Protein AF-A0A533RTZ2-F1 (afdb_monomer_lite)

Sequence (124 aa):
MIFKVRGYYLYVSVDSRRKDILRTREFTSASYHRCVRASQESALVDVFLRRSRFPFYSVIKEDGCYMVEWMDAHLLNLGCVHGVRVHLDENGEIIKEKLCVKKPVRRRSKKKVMAEDYLQEEAS

pLDDT: mean 75.94, std 16.38, range [39.25, 96.12]

Structure (mmCIF, N/CA/C/O backbone):
data_AF-A0A533RTZ2-F1
#
_entry.id   AF-A0A533RTZ2-F1
#
loop_
_atom_site.group_PDB
_atom_site.id
_atom_site.type_symbol
_atom_site.label_atom_id
_atom_site.label_alt_id
_atom_site.label_comp_id
_atom_site.label_asym_id
_atom_site.label_entity_id
_atom_site.label_seq_id
_atom_site.pdbx_PDB_ins_code
_atom_site.Cartn_x
_atom_site.Cartn_y
_atom_site.Cartn_z
_atom_site.occupancy
_atom_site.B_iso_or_equiv
_atom_site.auth_seq_id
_atom_site.auth_comp_id
_atom_site.auth_asym_id
_atom_site.auth_atom_id
_atom_site.pdbx_PDB_model_num
ATOM 1 N N . MET A 1 1 ? 3.828 -19.498 14.741 1.00 67.62 1 MET A N 1
ATOM 2 C CA . MET A 1 1 ? 2.580 -19.784 14.001 1.00 67.62 1 MET A CA 1
ATOM 3 C C . MET A 1 1 ? 1.712 -18.535 13.994 1.00 67.62 1 MET A C 1
ATOM 5 O O . MET A 1 1 ? 1.654 -17.873 15.019 1.00 67.62 1 MET A O 1
ATOM 9 N N . ILE A 1 2 ? 1.084 -18.184 12.869 1.00 69.12 2 ILE A N 1
ATOM 10 C CA . ILE A 1 2 ? 0.134 -17.061 12.790 1.00 69.12 2 ILE A CA 1
ATOM 11 C C . ILE A 1 2 ? -1.244 -17.629 12.461 1.00 69.12 2 ILE A C 1
ATOM 13 O O . ILE A 1 2 ? -1.353 -18.424 11.531 1.00 69.12 2 ILE A O 1
ATOM 17 N N . PHE A 1 3 ? -2.281 -17.245 13.204 1.00 68.19 3 PHE A N 1
ATOM 18 C CA . PHE A 1 3 ? -3.651 -17.687 12.929 1.00 68.19 3 PHE A CA 1
ATOM 19 C C . PHE A 1 3 ? -4.684 -16.585 13.176 1.00 68.19 3 PHE A C 1
ATOM 21 O O . PHE A 1 3 ? -4.455 -15.654 13.947 1.00 68.19 3 PHE A O 1
ATOM 28 N N . LYS A 1 4 ? -5.815 -16.681 12.468 1.00 64.50 4 LYS A N 1
ATOM 29 C CA . LYS A 1 4 ? -6.904 -15.698 12.489 1.00 64.50 4 LYS A CA 1
ATOM 30 C C . LYS A 1 4 ? -7.995 -16.142 13.462 1.00 64.50 4 LYS A C 1
ATOM 32 O O . LYS A 1 4 ? -8.525 -17.239 13.320 1.00 64.50 4 LYS A O 1
ATOM 37 N N . VAL A 1 5 ? -8.378 -15.279 14.398 1.00 69.25 5 VAL A N 1
ATOM 38 C CA . VAL A 1 5 ? -9.462 -15.523 15.363 1.00 69.25 5 VAL A CA 1
ATOM 39 C C . VAL A 1 5 ? -10.381 -14.312 15.386 1.00 69.25 5 VAL A C 1
ATOM 41 O O . VAL A 1 5 ? -9.936 -13.220 15.699 1.00 69.25 5 VAL A O 1
ATOM 44 N N . ARG A 1 6 ? -11.666 -14.484 15.045 1.00 62.19 6 ARG A N 1
ATOM 45 C CA . ARG A 1 6 ? -12.721 -13.450 15.184 1.00 62.19 6 ARG A CA 1
ATOM 46 C C . ARG A 1 6 ? -12.372 -12.049 14.629 1.00 62.19 6 ARG A C 1
ATOM 48 O O . ARG A 1 6 ? -12.822 -11.050 15.166 1.00 62.19 6 ARG A O 1
ATOM 55 N N . GLY A 1 7 ? -11.590 -11.972 13.547 1.00 54.78 7 GLY A N 1
ATOM 56 C CA . GLY A 1 7 ? -11.168 -10.698 12.931 1.00 54.78 7 GLY A CA 1
ATOM 57 C C . GLY A 1 7 ? -9.780 -10.204 13.353 1.00 54.78 7 GLY A C 1
ATOM 58 O O . GLY A 1 7 ? -9.303 -9.211 12.813 1.00 54.78 7 GLY A O 1
ATOM 59 N N . TYR A 1 8 ? -9.119 -10.942 14.241 1.00 57.69 8 TYR A N 1
ATOM 60 C CA . TYR A 1 8 ? -7.808 -10.645 14.794 1.00 57.69 8 TYR A CA 1
ATOM 61 C C . TYR A 1 8 ? -6.762 -11.630 14.279 1.00 57.69 8 TYR A C 1
ATOM 63 O O . TYR A 1 8 ? -7.086 -12.793 14.023 1.00 57.69 8 TYR A O 1
ATOM 71 N N . TYR A 1 9 ? -5.516 -11.183 14.116 1.00 65.88 9 TYR A N 1
ATOM 72 C CA . TYR A 1 9 ? -4.397 -12.076 13.836 1.00 65.88 9 TYR A CA 1
ATOM 73 C C . TYR A 1 9 ? -3.548 -12.245 15.092 1.00 65.88 9 TYR A C 1
ATOM 75 O O . TYR A 1 9 ? -3.155 -11.285 15.752 1.00 65.88 9 TYR A O 1
ATOM 83 N N . LEU A 1 10 ? -3.256 -13.494 15.425 1.00 69.75 10 LEU A N 1
ATOM 84 C CA . LEU A 1 10 ? -2.433 -13.853 16.568 1.00 69.75 10 LEU A CA 1
ATOM 85 C C . LEU A 1 10 ? -1.114 -14.401 16.052 1.00 69.75 10 LEU A C 1
ATOM 87 O O . LEU A 1 10 ? -1.086 -15.391 15.322 1.00 69.75 10 LEU A O 1
ATOM 91 N N . TYR A 1 11 ? -0.019 -13.762 16.444 1.00 74.50 11 TYR A N 1
ATOM 92 C CA . TYR A 1 11 ? 1.303 -14.358 16.380 1.00 74.50 11 TYR A CA 1
ATOM 93 C C . TYR A 1 11 ? 1.504 -15.213 17.627 1.00 74.50 11 TYR A C 1
ATOM 95 O O . TYR A 1 11 ? 1.440 -14.711 18.747 1.00 74.50 11 TYR A O 1
ATOM 103 N N . VAL A 1 12 ? 1.780 -16.498 17.442 1.00 77.38 12 VAL A N 1
ATOM 104 C CA . VAL A 1 12 ? 2.033 -17.433 18.537 1.00 77.38 12 VAL A CA 1
ATOM 105 C C . VAL A 1 12 ? 3.389 -18.092 18.353 1.00 77.38 12 VAL A C 1
ATOM 107 O O . VAL A 1 12 ? 3.638 -18.788 17.367 1.00 77.38 12 VAL A O 1
ATOM 110 N N . SER A 1 13 ? 4.273 -17.863 19.315 1.00 80.12 13 SER A N 1
ATOM 111 C CA . SER A 1 13 ? 5.514 -18.604 19.488 1.00 80.12 13 SER A CA 1
ATOM 112 C C . SER A 1 13 ? 5.220 -19.854 20.306 1.00 80.12 13 SER A C 1
ATOM 114 O O . SER A 1 13 ? 4.640 -19.756 21.388 1.00 80.12 13 SER A O 1
ATOM 116 N N . VAL A 1 14 ? 5.613 -21.014 19.790 1.00 83.62 14 VAL A N 1
ATOM 117 C CA . VAL A 1 14 ? 5.336 -22.321 20.397 1.00 83.62 14 VAL A CA 1
ATOM 118 C C . VAL A 1 14 ? 6.661 -23.053 20.576 1.00 83.62 14 VAL A C 1
ATOM 120 O O . VAL A 1 14 ? 7.472 -23.075 19.649 1.00 83.62 14 VAL A O 1
ATOM 123 N N . ASP A 1 15 ? 6.871 -23.656 21.742 1.00 84.19 15 ASP A N 1
ATOM 124 C CA . ASP A 1 15 ? 7.917 -24.653 21.943 1.00 84.19 15 ASP A CA 1
ATOM 125 C C . ASP A 1 15 ? 7.426 -25.975 21.348 1.00 84.19 15 ASP A C 1
ATOM 127 O O . ASP A 1 15 ? 6.545 -26.641 21.893 1.00 84.19 15 ASP A O 1
ATOM 131 N N . SER A 1 16 ? 7.982 -26.360 20.202 1.00 76.94 16 SER A N 1
ATOM 132 C CA . SER A 1 16 ? 7.572 -27.574 19.495 1.00 76.94 16 SER A CA 1
ATOM 133 C C . SER A 1 16 ? 7.918 -28.867 20.237 1.00 76.94 16 SER A C 1
ATOM 135 O O . SER A 1 16 ? 7.302 -29.895 19.960 1.00 76.94 16 SER A O 1
ATOM 137 N N . ARG A 1 17 ? 8.872 -28.838 21.180 1.00 77.75 17 ARG A N 1
ATOM 138 C CA . ARG A 1 17 ? 9.273 -30.014 21.965 1.00 77.75 17 ARG A CA 1
ATOM 139 C C . ARG A 1 17 ? 8.364 -30.218 23.166 1.00 77.75 17 ARG A C 1
ATOM 141 O O . ARG A 1 17 ? 7.971 -31.347 23.438 1.00 77.75 17 ARG A O 1
ATOM 148 N N . ARG A 1 18 ? 8.021 -29.133 23.864 1.00 86.00 18 ARG A N 1
ATOM 149 C CA . ARG A 1 18 ? 7.128 -29.169 25.038 1.00 86.00 18 ARG A CA 1
ATOM 150 C C . ARG A 1 18 ? 5.644 -29.072 24.680 1.00 86.00 18 ARG A C 1
ATOM 152 O O . ARG A 1 18 ? 4.805 -29.382 25.511 1.00 86.00 18 ARG A O 1
ATOM 159 N N . LYS A 1 19 ? 5.332 -28.715 23.427 1.00 83.31 19 LYS A N 1
ATOM 160 C CA . LYS A 1 19 ? 3.979 -28.407 22.930 1.00 83.31 19 LYS A CA 1
ATOM 161 C C . LYS A 1 19 ? 3.308 -27.255 23.689 1.00 83.31 19 LYS A C 1
ATOM 163 O O . LYS A 1 19 ? 2.084 -27.175 23.731 1.00 83.31 19 LYS A O 1
ATOM 168 N N . ASP A 1 20 ? 4.116 -26.333 24.206 1.00 87.31 20 ASP A N 1
ATOM 169 C CA . ASP A 1 20 ? 3.656 -25.202 25.005 1.00 87.31 20 ASP A CA 1
ATOM 170 C C . ASP A 1 20 ? 3.696 -23.897 24.216 1.00 87.31 20 ASP A C 1
ATOM 172 O O . ASP A 1 20 ? 4.601 -23.636 23.418 1.00 87.31 20 ASP A O 1
ATOM 176 N N . ILE A 1 21 ? 2.720 -23.032 24.476 1.00 81.81 21 ILE A N 1
ATOM 177 C CA . ILE A 1 21 ? 2.703 -21.679 23.932 1.00 81.81 21 ILE A CA 1
ATOM 178 C C . ILE A 1 21 ? 3.638 -20.810 24.775 1.00 81.81 21 ILE A C 1
ATOM 180 O O . ILE A 1 21 ? 3.348 -20.501 25.926 1.00 81.81 21 ILE A O 1
ATOM 184 N N . LEU A 1 22 ? 4.753 -20.382 24.183 1.00 84.56 22 LEU A N 1
ATOM 185 C CA . LEU A 1 22 ? 5.734 -19.518 24.844 1.00 84.56 22 LEU A CA 1
ATOM 186 C C . LEU A 1 22 ? 5.279 -18.062 24.874 1.00 84.56 22 LEU A C 1
ATOM 188 O O . LEU A 1 22 ? 5.547 -17.328 25.822 1.00 84.56 22 LEU A O 1
ATOM 192 N N . ARG A 1 23 ? 4.653 -17.606 23.785 1.00 73.81 23 ARG A N 1
ATOM 193 C CA . ARG A 1 23 ? 4.234 -16.213 23.654 1.00 73.81 23 ARG A CA 1
ATOM 194 C C . ARG A 1 23 ? 3.109 -16.087 22.652 1.00 73.81 23 ARG A C 1
ATOM 196 O O . ARG A 1 23 ? 3.280 -16.459 21.496 1.00 73.81 23 ARG A O 1
ATOM 203 N N . THR A 1 24 ? 2.025 -15.456 23.066 1.00 75.62 24 THR A N 1
ATOM 204 C CA . THR A 1 24 ? 0.959 -15.014 22.170 1.00 75.62 24 THR A CA 1
ATOM 205 C C . THR A 1 24 ? 1.019 -13.503 22.083 1.00 75.62 24 THR A C 1
ATOM 207 O O . THR A 1 24 ? 1.041 -12.814 23.100 1.00 75.62 24 THR A O 1
ATOM 210 N N . ARG A 1 25 ? 1.090 -12.977 20.865 1.00 70.56 25 ARG A N 1
ATOM 211 C CA . ARG A 1 25 ? 0.983 -11.552 20.592 1.00 70.56 25 ARG A CA 1
ATOM 212 C C . ARG A 1 25 ? -0.149 -11.352 19.606 1.00 70.56 25 ARG A C 1
ATOM 214 O O . ARG A 1 25 ? -0.063 -11.753 18.448 1.00 70.56 25 ARG A O 1
ATOM 221 N N . GLU A 1 26 ? -1.210 -10.739 20.093 1.00 56.66 26 GLU A N 1
ATOM 222 C CA . GLU A 1 26 ? -2.255 -10.205 19.243 1.00 56.66 26 GLU A CA 1
ATOM 223 C C . GLU A 1 26 ? -1.662 -9.066 18.424 1.00 56.66 26 GLU A C 1
ATOM 225 O O . GLU A 1 26 ? -1.055 -8.138 18.964 1.00 56.66 26 GLU A O 1
ATOM 230 N N . PHE A 1 27 ? -1.779 -9.170 17.106 1.00 62.75 27 PHE A N 1
ATOM 231 C CA . PHE A 1 27 ? -1.674 -8.005 16.261 1.00 62.75 27 PHE A CA 1
ATOM 232 C C . PHE A 1 27 ? -3.031 -7.802 15.621 1.00 62.75 27 PHE A C 1
ATOM 234 O O . PHE A 1 27 ? -3.456 -8.446 14.662 1.00 62.75 27 PHE A O 1
ATOM 241 N N . THR A 1 28 ? -3.719 -6.840 16.195 1.00 59.66 28 THR A N 1
ATOM 242 C CA . THR A 1 28 ? -4.765 -6.145 15.499 1.00 59.66 28 THR A CA 1
ATOM 243 C C . THR A 1 28 ? -4.527 -4.697 15.614 1.00 59.66 28 THR A C 1
ATOM 245 O O . THR A 1 28 ? -4.495 -4.107 16.688 1.00 59.66 28 THR A O 1
ATOM 248 N N . SER A 1 29 ? -4.469 -4.109 14.452 1.00 60.56 29 SER A N 1
ATOM 249 C CA . SER A 1 29 ? -4.915 -2.762 14.354 1.00 60.56 29 SER A CA 1
ATOM 250 C C . SER A 1 29 ? -5.872 -2.809 13.177 1.00 60.56 29 SER A C 1
ATOM 252 O O . SER A 1 29 ? -5.482 -3.050 12.037 1.00 60.56 29 SER A O 1
ATOM 254 N N . ALA A 1 30 ? -7.169 -2.700 13.474 1.00 66.56 30 ALA A N 1
ATOM 255 C CA . ALA A 1 30 ? -8.164 -2.412 12.448 1.00 66.56 30 ALA A CA 1
ATOM 256 C C . ALA A 1 30 ? -7.700 -1.205 11.613 1.00 66.56 30 ALA A C 1
ATOM 258 O O . ALA A 1 30 ? -7.894 -1.191 10.402 1.00 66.56 30 ALA A O 1
ATOM 259 N N . SER A 1 31 ? -6.983 -0.265 12.243 1.00 70.62 31 SER A N 1
ATOM 260 C CA . SER A 1 31 ? -6.266 0.826 11.588 1.00 70.62 31 SER A CA 1
ATOM 261 C C . SER A 1 31 ? -5.195 0.327 10.610 1.00 70.62 31 SER A C 1
ATOM 263 O O . SER A 1 31 ? -5.161 0.801 9.494 1.00 70.62 31 SER A O 1
ATOM 265 N N . TYR A 1 32 ? -4.402 -0.697 10.927 1.00 75.88 32 TYR A N 1
ATOM 266 C CA . TYR A 1 32 ? -3.393 -1.287 10.035 1.00 75.88 32 TYR A CA 1
ATOM 267 C C . TYR A 1 32 ? -4.029 -1.841 8.756 1.00 75.88 32 TYR A C 1
ATOM 269 O O . TYR A 1 32 ? -3.584 -1.534 7.654 1.00 75.88 32 TYR A O 1
ATOM 277 N N . HIS A 1 33 ? -5.116 -2.609 8.879 1.00 77.38 33 HIS A N 1
ATOM 278 C CA . HIS A 1 33 ? -5.855 -3.100 7.710 1.00 77.38 33 HIS A CA 1
ATOM 279 C C . HIS A 1 33 ? -6.566 -1.979 6.951 1.00 77.38 33 HIS A C 1
ATOM 281 O O . HIS A 1 33 ? -6.631 -2.032 5.723 1.00 77.38 33 HIS A O 1
ATOM 287 N N . ARG A 1 34 ? -7.076 -0.966 7.662 1.00 81.88 34 ARG A N 1
ATOM 288 C CA . ARG A 1 34 ? -7.649 0.240 7.057 1.00 81.88 34 ARG A CA 1
ATOM 289 C C . ARG A 1 34 ? -6.597 0.980 6.235 1.00 81.88 34 ARG A C 1
ATOM 291 O O . ARG A 1 34 ? -6.869 1.282 5.087 1.00 81.88 34 ARG A O 1
ATOM 298 N N . CYS A 1 35 ? -5.392 1.166 6.767 1.00 87.25 35 CYS A N 1
ATOM 299 C CA . CYS A 1 35 ? -4.274 1.812 6.088 1.00 87.25 35 CYS A CA 1
ATOM 300 C C . CYS A 1 35 ? -3.845 1.047 4.838 1.00 87.25 35 CYS A C 1
ATOM 302 O O . CYS A 1 35 ? -3.643 1.653 3.793 1.00 87.25 35 CYS A O 1
ATOM 304 N N . VAL A 1 36 ? -3.757 -0.286 4.908 1.00 89.25 36 VAL A N 1
ATOM 305 C CA . VAL A 1 36 ? -3.455 -1.098 3.718 1.00 89.25 36 VAL A CA 1
ATOM 306 C C . VAL A 1 36 ? -4.536 -0.915 2.656 1.00 89.25 36 VAL A C 1
ATOM 308 O O . VAL A 1 36 ? -4.194 -0.668 1.505 1.00 89.25 36 VAL A O 1
ATOM 311 N N . ARG A 1 37 ? -5.822 -0.976 3.026 1.00 90.19 37 ARG A N 1
ATOM 312 C CA . ARG A 1 37 ? -6.929 -0.762 2.078 1.00 90.19 37 ARG A CA 1
ATOM 313 C C . ARG A 1 37 ? -6.917 0.642 1.480 1.00 90.19 37 ARG A C 1
ATOM 315 O O . ARG A 1 37 ? -6.921 0.759 0.265 1.00 90.19 37 ARG A O 1
ATOM 322 N N . ALA A 1 38 ? -6.816 1.672 2.313 1.00 92.06 38 ALA A N 1
ATOM 323 C CA . ALA A 1 38 ? -6.744 3.059 1.868 1.00 92.06 38 ALA A CA 1
ATOM 324 C C . ALA A 1 38 ? -5.539 3.289 0.945 1.00 92.06 38 ALA A C 1
ATOM 326 O O . ALA A 1 38 ? -5.656 3.940 -0.083 1.00 92.06 38 ALA A O 1
ATOM 327 N N . SER A 1 39 ? -4.391 2.663 1.227 1.00 93.69 39 SER A N 1
ATOM 328 C CA . SER A 1 39 ? -3.225 2.780 0.346 1.00 93.69 39 SER A CA 1
ATOM 329 C C . SER A 1 39 ? -3.449 2.218 -1.063 1.00 93.69 39 SER A C 1
ATOM 331 O O . SER A 1 39 ? -2.749 2.633 -1.980 1.00 93.69 39 SER A O 1
ATOM 333 N N . GLN A 1 40 ? -4.408 1.304 -1.261 1.00 93.06 40 GLN A N 1
ATOM 334 C CA . GLN A 1 40 ? -4.753 0.771 -2.586 1.00 93.06 40 GLN A CA 1
ATOM 335 C C . GLN A 1 40 ? -5.564 1.754 -3.436 1.00 93.06 40 GLN A C 1
ATOM 337 O O . GLN A 1 40 ? -5.664 1.553 -4.642 1.00 93.06 40 GLN A O 1
ATOM 342 N N . GLU A 1 41 ? -6.109 2.816 -2.839 1.00 92.88 41 GLU A N 1
ATOM 343 C CA . GLU A 1 41 ? -6.783 3.898 -3.567 1.00 92.88 41 GLU A CA 1
ATOM 344 C C . GLU A 1 41 ? -5.782 4.808 -4.301 1.00 92.88 41 GLU A C 1
ATOM 346 O O . GLU A 1 41 ? -6.158 5.562 -5.196 1.00 92.88 41 GLU A O 1
ATOM 351 N N . SER A 1 42 ? -4.485 4.701 -3.981 1.00 94.19 42 SER A N 1
ATOM 352 C CA . SER A 1 42 ? -3.415 5.350 -4.740 1.00 94.19 42 SER A CA 1
ATOM 353 C C . SER A 1 42 ? -3.339 4.799 -6.168 1.00 94.19 42 SER A C 1
ATOM 355 O O . SER A 1 42 ? -3.111 3.604 -6.390 1.00 94.19 42 SER A O 1
ATOM 357 N N . ALA A 1 43 ? -3.404 5.697 -7.154 1.00 92.62 43 ALA A N 1
ATOM 358 C CA . ALA A 1 43 ? -3.201 5.353 -8.560 1.00 92.62 43 ALA A CA 1
ATOM 359 C C . ALA A 1 43 ? -1.805 4.750 -8.819 1.00 92.62 43 ALA A C 1
ATOM 361 O O . ALA A 1 43 ? -1.648 3.879 -9.677 1.00 92.62 43 ALA A O 1
ATOM 362 N N . LEU A 1 44 ? -0.783 5.173 -8.061 1.00 92.31 44 LEU A N 1
ATOM 363 C CA . LEU A 1 44 ? 0.564 4.607 -8.163 1.00 92.31 44 LEU A CA 1
ATOM 364 C C . LEU A 1 44 ? 0.603 3.157 -7.681 1.00 92.31 44 LEU A C 1
ATOM 366 O O . LEU A 1 44 ? 1.277 2.331 -8.300 1.00 92.31 44 LEU A O 1
ATOM 370 N N . VAL A 1 45 ? -0.116 2.846 -6.599 1.00 93.62 45 VAL A N 1
ATOM 371 C CA . VAL A 1 45 ? -0.228 1.479 -6.082 1.00 93.62 45 VAL A CA 1
ATOM 372 C C . VAL A 1 45 ? -0.987 0.591 -7.063 1.00 93.62 45 VAL A C 1
ATOM 374 O O . VAL A 1 45 ? -0.510 -0.504 -7.345 1.00 93.62 45 VAL A O 1
ATOM 377 N N . ASP A 1 46 ? -2.091 1.058 -7.652 1.00 92.06 46 ASP A N 1
ATOM 378 C CA . ASP A 1 46 ? -2.827 0.296 -8.674 1.00 92.06 46 ASP A CA 1
ATOM 379 C C . ASP A 1 46 ? -1.936 -0.041 -9.884 1.00 92.06 46 ASP A C 1
ATOM 381 O O . ASP A 1 46 ? -1.782 -1.207 -10.261 1.00 92.06 46 ASP A O 1
ATOM 385 N N . VAL A 1 47 ? -1.245 0.957 -10.447 1.00 89.88 47 VAL A N 1
ATOM 386 C CA . VAL A 1 47 ? -0.318 0.740 -11.571 1.00 89.88 47 VAL A CA 1
ATOM 387 C C . VAL A 1 47 ? 0.822 -0.207 -11.191 1.00 89.88 47 VAL A C 1
ATOM 389 O O . VAL A 1 47 ? 1.207 -1.058 -11.998 1.00 89.88 47 VAL A O 1
ATOM 392 N N . PHE A 1 48 ? 1.372 -0.076 -9.982 1.00 90.12 48 PHE A N 1
ATOM 393 C CA . PHE A 1 48 ? 2.410 -0.970 -9.479 1.00 90.12 48 PHE A CA 1
ATOM 394 C C . PHE A 1 48 ? 1.903 -2.412 -9.389 1.00 90.12 48 PHE A C 1
ATOM 396 O O . PHE A 1 48 ? 2.490 -3.293 -10.015 1.00 90.12 48 PHE A O 1
ATOM 403 N N . LEU A 1 49 ? 0.780 -2.642 -8.702 1.00 89.88 49 LEU A N 1
ATOM 404 C CA . LEU A 1 49 ? 0.212 -3.971 -8.475 1.00 89.88 49 LEU A CA 1
ATOM 405 C C . LEU A 1 49 ? -0.141 -4.695 -9.777 1.00 89.88 49 LEU A C 1
ATOM 407 O O . LEU A 1 49 ? 0.082 -5.899 -9.871 1.00 89.88 49 LEU A O 1
ATOM 411 N N . ARG A 1 50 ? -0.610 -3.979 -10.807 1.00 89.50 50 ARG A N 1
ATOM 412 C CA . ARG A 1 50 ? -0.868 -4.561 -12.140 1.00 89.50 50 ARG A CA 1
ATOM 413 C C . ARG A 1 50 ? 0.394 -5.058 -12.847 1.00 89.50 50 ARG A C 1
ATOM 415 O O . ARG A 1 50 ? 0.306 -5.912 -13.725 1.00 89.50 50 ARG A O 1
ATOM 422 N N . ARG A 1 51 ? 1.561 -4.497 -12.517 1.00 85.31 51 ARG A N 1
ATOM 423 C CA . ARG A 1 51 ? 2.859 -4.859 -13.115 1.00 85.31 51 ARG A CA 1
ATOM 424 C C . ARG A 1 51 ? 3.670 -5.798 -12.228 1.00 85.31 51 ARG A C 1
ATOM 426 O O . ARG A 1 51 ? 4.617 -6.414 -12.717 1.00 85.31 51 ARG A O 1
ATOM 433 N N . SER A 1 52 ? 3.326 -5.889 -10.948 1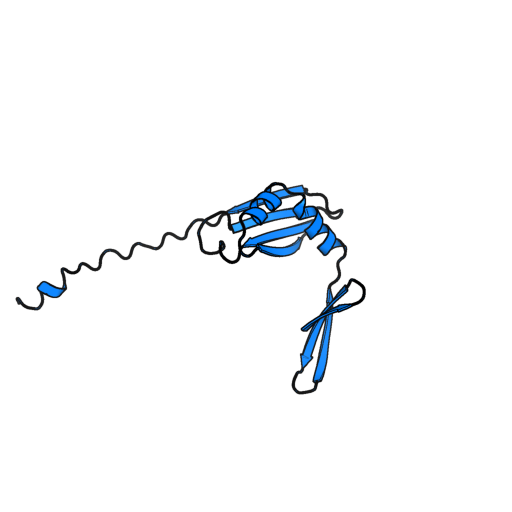.00 84.88 52 SER A N 1
ATOM 434 C CA . SER A 1 52 ? 4.001 -6.756 -9.996 1.00 84.88 52 SER A CA 1
ATOM 435 C C . SER A 1 52 ? 3.699 -8.226 -10.257 1.00 84.88 52 SER A C 1
ATOM 437 O O . SER A 1 52 ? 2.559 -8.621 -10.483 1.00 84.88 52 SER A O 1
ATOM 439 N N . ARG A 1 53 ? 4.732 -9.061 -10.165 1.00 85.56 53 ARG A N 1
ATOM 440 C CA . ARG A 1 53 ? 4.615 -10.519 -10.230 1.00 85.56 53 ARG A CA 1
ATOM 441 C C . ARG A 1 53 ? 4.444 -11.131 -8.843 1.00 85.56 53 ARG A C 1
ATOM 443 O O . ARG A 1 53 ? 3.694 -12.089 -8.696 1.00 85.56 53 ARG A O 1
ATOM 450 N N . PHE A 1 54 ? 5.132 -10.580 -7.841 1.00 86.38 54 PHE A N 1
ATOM 451 C CA . PHE A 1 54 ? 5.081 -11.059 -6.456 1.00 86.38 54 PHE A CA 1
ATOM 452 C C . PHE A 1 54 ? 4.980 -9.882 -5.474 1.00 86.38 54 PHE A C 1
ATOM 454 O O . PHE A 1 54 ? 5.944 -9.599 -4.752 1.00 86.38 54 PHE A O 1
ATOM 461 N N . PRO A 1 55 ? 3.843 -9.159 -5.470 1.00 88.56 55 PRO A N 1
ATOM 462 C CA . PRO A 1 55 ? 3.660 -8.014 -4.596 1.00 88.56 55 PRO A CA 1
ATOM 463 C C . PRO A 1 55 ? 3.539 -8.443 -3.130 1.00 88.56 55 PRO A C 1
ATOM 465 O O . PRO A 1 55 ? 2.872 -9.422 -2.797 1.00 88.56 55 PRO A O 1
ATOM 468 N N . PHE A 1 56 ? 4.144 -7.666 -2.243 1.00 88.00 56 PHE A N 1
ATOM 469 C CA . PHE A 1 56 ? 3.964 -7.747 -0.800 1.00 88.00 56 PHE A CA 1
ATOM 470 C C . PHE A 1 56 ? 3.983 -6.339 -0.202 1.00 88.00 56 PHE A C 1
ATOM 472 O O . PHE A 1 56 ? 4.398 -5.383 -0.859 1.00 88.00 56 PHE A O 1
ATOM 479 N N . TYR A 1 57 ? 3.521 -6.199 1.037 1.00 89.75 57 TYR A N 1
ATOM 480 C CA . TYR A 1 57 ? 3.490 -4.912 1.721 1.00 89.75 57 TYR A CA 1
ATOM 481 C C . TYR A 1 57 ? 4.051 -5.009 3.137 1.00 89.75 57 TYR A C 1
ATOM 483 O O . TYR A 1 57 ? 3.995 -6.055 3.786 1.00 89.75 57 TYR A O 1
ATOM 491 N N . SER A 1 58 ? 4.565 -3.885 3.617 1.00 86.94 58 SER A N 1
ATOM 492 C CA . SER A 1 58 ? 4.929 -3.644 5.009 1.00 86.94 58 SER A CA 1
ATOM 493 C C . SER A 1 58 ? 4.219 -2.382 5.477 1.00 86.94 58 SER A C 1
ATOM 495 O O . SER A 1 58 ? 4.067 -1.453 4.687 1.00 86.94 58 SER A O 1
ATOM 497 N N . VAL A 1 59 ? 3.784 -2.322 6.736 1.00 87.81 59 VAL A N 1
ATOM 498 C CA . VAL A 1 59 ? 3.278 -1.068 7.311 1.00 87.81 59 VAL A CA 1
ATOM 499 C C . VAL A 1 59 ? 4.093 -0.696 8.537 1.00 87.81 59 VAL A C 1
ATOM 501 O O . VAL A 1 59 ? 4.310 -1.511 9.440 1.00 87.81 59 VAL A O 1
ATOM 504 N N . ILE A 1 60 ? 4.524 0.555 8.563 1.00 89.31 60 ILE A N 1
ATOM 505 C CA . ILE A 1 60 ? 5.323 1.158 9.621 1.00 89.31 60 ILE A CA 1
ATOM 506 C C . ILE A 1 60 ? 4.485 2.280 10.233 1.00 89.31 60 ILE A C 1
ATOM 508 O O . ILE A 1 60 ? 3.833 3.023 9.506 1.00 89.31 60 ILE A O 1
ATOM 512 N N . LYS A 1 61 ? 4.453 2.377 11.562 1.00 87.12 61 LYS A N 1
ATOM 513 C CA . LYS A 1 61 ? 3.789 3.477 12.270 1.00 87.12 61 LYS A CA 1
ATOM 514 C C . LYS A 1 61 ? 4.859 4.443 12.777 1.00 87.12 61 LYS A C 1
ATOM 516 O O . LYS A 1 61 ? 5.722 4.009 13.536 1.00 87.12 61 LYS A O 1
ATOM 521 N N . GLU A 1 62 ? 4.788 5.707 12.378 1.00 84.38 62 GLU A N 1
ATOM 522 C CA . GLU A 1 62 ? 5.730 6.775 12.751 1.00 84.38 62 GLU A CA 1
ATOM 523 C C . GLU A 1 62 ? 4.939 8.046 13.079 1.00 84.38 62 GLU A C 1
ATOM 525 O O . GLU A 1 62 ? 4.104 8.460 12.283 1.00 84.38 62 GLU A O 1
ATOM 530 N N . ASP A 1 63 ? 5.173 8.636 14.257 1.00 84.44 63 ASP A N 1
ATOM 531 C CA . ASP A 1 63 ? 4.589 9.920 14.689 1.00 84.44 63 ASP A CA 1
ATOM 532 C C . ASP A 1 63 ? 3.067 10.042 14.481 1.00 84.44 63 ASP A C 1
ATOM 534 O O . ASP A 1 63 ? 2.562 11.009 13.920 1.00 84.44 63 ASP A O 1
ATOM 538 N N . GLY A 1 64 ? 2.319 9.009 14.885 1.00 80.75 64 GLY A N 1
ATOM 539 C CA . GLY A 1 64 ? 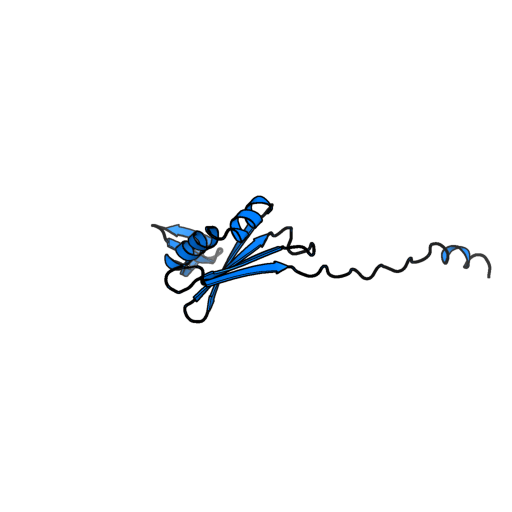0.860 8.945 14.701 1.00 80.75 64 GLY A CA 1
ATOM 540 C C . GLY A 1 64 ? 0.430 8.525 13.291 1.00 80.75 64 GLY A C 1
ATOM 541 O O . GLY A 1 64 ? -0.584 7.854 13.133 1.00 80.75 64 GLY A O 1
ATOM 542 N N . CYS A 1 65 ? 1.256 8.767 12.280 1.00 88.81 65 CYS A N 1
ATOM 543 C CA . CYS A 1 65 ? 0.998 8.392 10.897 1.00 88.81 65 CYS A CA 1
ATOM 544 C C . CYS A 1 65 ? 1.319 6.916 10.611 1.00 88.81 65 CYS A C 1
ATOM 546 O O . CYS A 1 65 ? 2.084 6.246 11.318 1.00 88.81 65 CYS A O 1
ATOM 548 N N . TYR A 1 66 ? 0.754 6.410 9.516 1.00 91.06 66 TYR A N 1
ATOM 549 C CA . TYR A 1 66 ? 1.055 5.088 8.978 1.00 91.06 66 TYR A CA 1
ATOM 550 C C . TYR A 1 66 ? 1.734 5.220 7.620 1.00 91.06 66 TYR A C 1
ATOM 552 O O . TYR A 1 66 ? 1.325 6.002 6.776 1.00 91.06 66 TYR A O 1
ATOM 560 N N . MET A 1 67 ? 2.753 4.414 7.367 1.00 93.38 67 MET A N 1
ATOM 561 C CA . MET A 1 67 ? 3.395 4.298 6.066 1.00 93.38 67 MET A CA 1
ATOM 562 C C . MET A 1 67 ? 3.230 2.869 5.571 1.00 93.38 67 MET A C 1
ATOM 564 O O . MET A 1 67 ? 3.739 1.942 6.196 1.00 93.38 67 MET A O 1
ATOM 568 N N . VAL A 1 68 ? 2.551 2.691 4.443 1.00 93.06 68 VAL A N 1
ATOM 569 C CA . VAL A 1 68 ? 2.452 1.415 3.734 1.00 93.06 68 VAL A CA 1
ATOM 570 C C . VAL A 1 68 ? 3.484 1.401 2.614 1.00 93.06 68 VAL A C 1
ATOM 572 O O . VAL A 1 68 ? 3.449 2.231 1.707 1.00 93.06 68 VAL A O 1
ATOM 575 N N . GLU A 1 69 ? 4.411 0.454 2.667 1.00 92.62 69 GLU A N 1
ATOM 576 C CA . GLU A 1 69 ? 5.397 0.212 1.622 1.00 92.62 69 GLU A CA 1
ATOM 577 C C . GLU A 1 69 ? 5.013 -1.045 0.840 1.00 92.62 69 GLU A C 1
ATOM 579 O O . GLU A 1 69 ? 5.108 -2.159 1.352 1.00 92.62 69 GLU A O 1
ATOM 584 N N . TRP A 1 70 ? 4.589 -0.854 -0.406 1.00 92.44 70 TRP A N 1
ATOM 585 C CA . TRP A 1 70 ? 4.358 -1.902 -1.395 1.00 92.44 70 TRP A CA 1
ATOM 586 C C . TRP A 1 70 ? 5.663 -2.225 -2.111 1.00 92.44 70 TRP A C 1
ATOM 588 O O . TRP A 1 70 ? 6.370 -1.314 -2.535 1.00 92.44 70 TRP A O 1
ATOM 598 N N . MET A 1 71 ? 5.992 -3.504 -2.262 1.00 90.00 71 MET A N 1
ATOM 599 C CA . MET A 1 71 ? 7.225 -3.984 -2.892 1.00 90.00 71 MET A CA 1
ATOM 600 C C . MET A 1 71 ? 6.973 -5.239 -3.722 1.00 90.00 71 MET A C 1
ATOM 602 O O . MET A 1 71 ? 6.001 -5.951 -3.498 1.00 90.00 71 MET A O 1
ATOM 606 N N . ASP A 1 72 ? 7.855 -5.520 -4.682 1.00 87.38 72 ASP A N 1
ATOM 607 C CA . ASP A 1 72 ? 7.835 -6.763 -5.458 1.00 87.38 72 ASP A CA 1
ATOM 608 C C . ASP A 1 72 ? 9.149 -7.516 -5.253 1.00 87.38 72 ASP A C 1
ATOM 610 O O . ASP A 1 72 ? 10.232 -6.997 -5.552 1.00 87.38 72 ASP A O 1
ATOM 614 N N . ALA A 1 73 ? 9.050 -8.755 -4.765 1.00 79.38 73 ALA A N 1
ATOM 615 C CA . ALA A 1 73 ? 10.202 -9.595 -4.449 1.00 79.38 73 ALA A CA 1
ATOM 616 C C . ALA A 1 73 ? 11.139 -9.803 -5.651 1.00 79.38 73 ALA A C 1
ATOM 618 O O . ALA A 1 73 ? 12.356 -9.895 -5.488 1.00 79.38 73 ALA A O 1
ATOM 619 N N . HIS A 1 74 ? 10.591 -9.829 -6.865 1.00 72.81 74 HIS A N 1
ATOM 620 C CA . HIS A 1 74 ? 11.356 -9.988 -8.095 1.00 72.81 74 HIS A CA 1
ATOM 621 C C . HIS A 1 74 ? 12.082 -8.695 -8.497 1.00 72.81 74 HIS A C 1
ATOM 623 O O . HIS A 1 74 ? 13.201 -8.747 -9.007 1.00 72.81 74 HIS A O 1
ATOM 629 N N . LEU A 1 75 ? 11.483 -7.528 -8.237 1.00 71.56 75 LEU A N 1
ATOM 630 C CA . LEU A 1 75 ? 12.005 -6.231 -8.688 1.00 71.56 75 LEU A CA 1
ATOM 631 C C . LEU A 1 75 ? 13.059 -5.624 -7.755 1.00 71.56 75 LEU A C 1
ATOM 633 O O . LEU A 1 75 ? 13.855 -4.796 -8.204 1.00 71.56 75 LEU A O 1
ATOM 637 N N . LEU A 1 76 ? 13.125 -6.055 -6.490 1.00 67.38 76 LEU A N 1
ATOM 638 C CA . LEU A 1 76 ? 14.085 -5.543 -5.495 1.00 67.38 76 LEU A CA 1
ATOM 639 C C . LEU A 1 76 ? 15.557 -5.604 -5.945 1.00 67.38 76 LEU A C 1
ATOM 641 O O . LEU A 1 76 ? 16.385 -4.814 -5.478 1.00 67.38 76 LEU A O 1
ATOM 645 N N . ASN A 1 77 ? 15.879 -6.504 -6.877 1.00 66.62 77 ASN A N 1
ATOM 646 C CA . ASN A 1 77 ? 17.236 -6.733 -7.373 1.00 66.62 77 ASN A CA 1
ATOM 647 C C . ASN A 1 77 ? 17.500 -6.178 -8.785 1.00 66.62 77 ASN A C 1
ATOM 649 O O . ASN A 1 77 ? 18.630 -6.275 -9.261 1.00 66.62 77 ASN A O 1
ATOM 653 N N . LEU A 1 78 ? 16.499 -5.594 -9.457 1.00 63.84 78 LEU A N 1
ATOM 654 C CA . LEU A 1 78 ? 16.545 -5.331 -10.906 1.00 63.84 78 LEU A CA 1
ATOM 655 C C . LEU A 1 78 ? 16.750 -3.859 -11.306 1.00 63.84 78 LEU A C 1
ATOM 657 O O . LEU A 1 78 ? 16.863 -3.560 -12.489 1.00 63.84 78 LEU A O 1
ATOM 661 N N . GLY A 1 79 ? 16.871 -2.933 -10.351 1.00 60.31 79 GLY A N 1
ATOM 662 C CA . GLY A 1 79 ? 17.216 -1.534 -10.650 1.00 60.31 79 GLY A CA 1
ATOM 663 C C . GLY A 1 79 ? 16.093 -0.698 -11.286 1.00 60.31 79 GLY A C 1
ATOM 664 O O . GLY A 1 79 ? 16.370 0.312 -11.931 1.00 60.31 79 GLY A O 1
ATOM 665 N N . CYS A 1 80 ? 14.836 -1.119 -11.122 1.00 64.62 80 CYS A N 1
ATOM 666 C CA . CYS A 1 80 ? 13.635 -0.417 -11.588 1.00 64.62 80 CYS A CA 1
ATOM 667 C C . CYS A 1 80 ? 12.809 0.122 -10.402 1.00 64.62 80 CYS A C 1
ATOM 669 O O . CYS A 1 80 ? 13.229 0.013 -9.244 1.00 64.62 80 CYS A O 1
ATOM 671 N N . VAL A 1 81 ? 11.628 0.700 -10.685 1.00 67.88 81 VAL A N 1
ATOM 672 C CA . VAL A 1 81 ? 10.587 0.901 -9.659 1.00 67.88 81 VAL A CA 1
ATOM 673 C C . VAL A 1 81 ? 10.304 -0.465 -9.042 1.00 67.88 81 VAL A C 1
ATOM 675 O O . VAL A 1 81 ? 9.807 -1.357 -9.721 1.00 67.88 81 VAL A O 1
ATOM 678 N N . HIS A 1 82 ? 10.670 -0.643 -7.781 1.00 82.00 82 HIS A N 1
ATOM 679 C CA . HIS A 1 82 ? 10.516 -1.912 -7.067 1.00 82.00 82 HIS A CA 1
ATOM 680 C C . HIS A 1 82 ? 9.432 -1.840 -5.996 1.00 82.00 82 HIS A C 1
ATOM 682 O O . HIS A 1 82 ? 9.211 -2.822 -5.289 1.00 82.00 82 HIS A O 1
ATOM 688 N N . GLY A 1 83 ? 8.799 -0.676 -5.850 1.00 89.56 83 GLY A N 1
ATOM 689 C CA . GLY A 1 83 ? 7.787 -0.448 -4.843 1.00 89.56 83 GLY A CA 1
ATOM 690 C C . GLY A 1 83 ? 7.194 0.954 -4.856 1.00 89.56 83 GLY A C 1
ATOM 691 O O . GLY A 1 83 ? 7.637 1.834 -5.600 1.00 89.56 83 GLY A O 1
ATOM 692 N N . VAL A 1 84 ? 6.209 1.148 -3.988 1.00 93.44 84 VAL A N 1
ATOM 693 C CA . VAL A 1 84 ? 5.508 2.409 -3.738 1.00 93.44 84 VAL A CA 1
ATOM 694 C C . VAL A 1 84 ? 5.377 2.584 -2.230 1.00 93.44 84 VAL A C 1
ATOM 696 O O . VAL A 1 84 ? 4.964 1.661 -1.536 1.00 93.44 84 VAL A O 1
ATOM 699 N N . ARG A 1 85 ? 5.706 3.766 -1.714 1.00 94.75 85 ARG A N 1
ATOM 700 C CA . ARG A 1 85 ? 5.414 4.157 -0.331 1.00 94.75 85 ARG A CA 1
ATOM 701 C C . ARG A 1 85 ? 4.228 5.095 -0.309 1.00 94.75 85 ARG A C 1
ATOM 703 O O . ARG A 1 85 ? 4.234 6.091 -1.027 1.00 94.75 85 ARG A O 1
ATOM 710 N N . VAL A 1 86 ? 3.266 4.799 0.548 1.00 96.12 86 VAL A N 1
ATOM 711 C CA . VAL A 1 86 ? 2.081 5.616 0.793 1.00 96.12 86 VAL A CA 1
ATOM 712 C C . VAL A 1 86 ? 2.061 5.973 2.271 1.00 96.12 86 VAL A C 1
ATOM 714 O O . VAL A 1 86 ? 2.050 5.087 3.121 1.00 96.12 86 VAL A O 1
ATOM 717 N N . HIS A 1 87 ? 2.090 7.262 2.578 1.00 94.88 87 HIS A N 1
ATOM 718 C CA . HIS A 1 87 ? 1.917 7.798 3.919 1.00 94.88 87 HIS A CA 1
ATOM 719 C C . HIS A 1 87 ? 0.458 8.191 4.113 1.00 94.88 87 HIS A C 1
ATOM 721 O O . HIS A 1 87 ? -0.117 8.900 3.285 1.00 94.88 87 HIS A O 1
ATOM 727 N N . LEU A 1 88 ? -0.100 7.736 5.222 1.00 93.56 88 LEU A N 1
ATOM 728 C CA . LEU A 1 88 ? -1.468 7.946 5.647 1.00 93.56 88 LEU A CA 1
ATOM 729 C C . LEU A 1 88 ? -1.468 8.631 7.010 1.00 93.56 88 LEU A C 1
ATOM 731 O O . LEU A 1 88 ? -0.609 8.344 7.8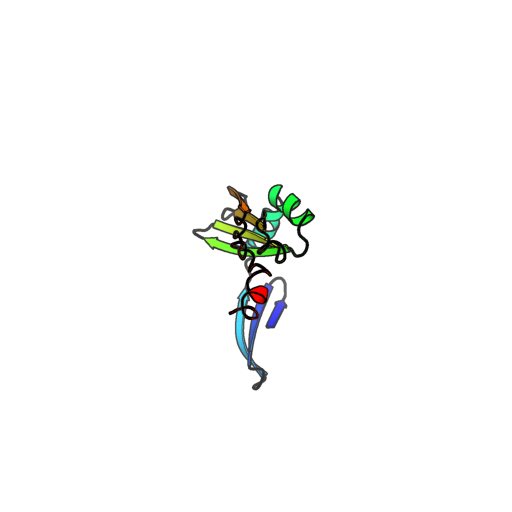51 1.00 93.56 88 LEU A O 1
ATOM 735 N N . ASP A 1 89 ? -2.436 9.510 7.220 1.00 90.69 89 ASP A N 1
ATOM 736 C CA . ASP A 1 89 ? -2.677 10.128 8.519 1.00 90.69 89 ASP A CA 1
ATOM 737 C C . ASP A 1 89 ? -3.288 9.123 9.524 1.00 90.69 89 ASP A C 1
ATOM 739 O O . ASP A 1 89 ? -3.432 7.924 9.253 1.00 90.69 89 ASP A O 1
ATOM 743 N N . GLU A 1 90 ? -3.657 9.603 10.713 1.00 84.75 90 GLU A N 1
ATOM 744 C CA . GLU A 1 90 ? -4.318 8.785 11.741 1.00 84.75 90 GLU A CA 1
ATOM 745 C C . GLU A 1 90 ? -5.719 8.295 11.335 1.00 84.75 90 GLU A C 1
ATOM 747 O O . GLU A 1 90 ? -6.185 7.264 11.836 1.00 84.75 90 GLU A O 1
ATOM 752 N N . ASN A 1 91 ? -6.377 8.999 10.413 1.00 83.56 91 ASN A N 1
ATOM 753 C CA . ASN A 1 91 ? -7.721 8.689 9.933 1.00 83.56 91 ASN A CA 1
ATOM 754 C C . ASN A 1 91 ? -7.711 7.669 8.783 1.00 83.56 91 ASN A C 1
ATOM 756 O O . ASN A 1 91 ? -8.701 6.958 8.578 1.00 83.56 91 ASN A O 1
ATOM 760 N 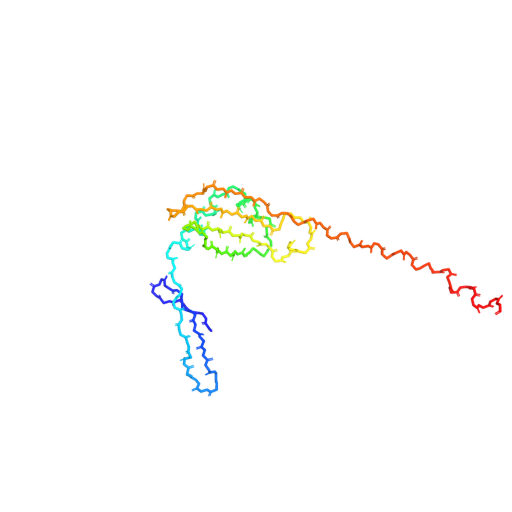N . GLY A 1 92 ? -6.573 7.524 8.104 1.00 84.25 92 GLY A N 1
ATOM 761 C CA . GLY A 1 92 ? -6.395 6.679 6.930 1.00 84.25 92 GLY A CA 1
ATOM 762 C C . GLY A 1 92 ? -6.477 7.441 5.608 1.00 84.25 92 GLY A C 1
ATOM 763 O O . GLY A 1 92 ? -6.649 6.798 4.578 1.00 84.25 92 GLY A O 1
ATOM 764 N N . GLU A 1 93 ? -6.353 8.766 5.614 1.00 90.75 93 GLU A N 1
ATOM 765 C CA . GLU A 1 93 ? -6.267 9.588 4.406 1.00 90.75 93 GLU A CA 1
ATOM 766 C C . GLU A 1 93 ? -4.831 9.638 3.884 1.00 90.75 93 GLU A C 1
ATOM 768 O O . GLU A 1 93 ? -3.875 9.743 4.654 1.00 90.75 93 GLU A O 1
ATOM 773 N N . ILE A 1 94 ? -4.657 9.561 2.563 1.00 94.25 94 ILE A N 1
ATOM 774 C CA . ILE A 1 94 ? -3.334 9.608 1.933 1.00 94.25 94 ILE A CA 1
ATOM 775 C C . ILE A 1 94 ? -2.797 11.040 1.997 1.00 94.25 94 ILE A C 1
ATOM 777 O O . ILE A 1 94 ? -3.291 11.930 1.312 1.00 94.25 94 ILE A O 1
ATOM 781 N N . ILE A 1 95 ? -1.724 11.247 2.761 1.00 94.62 95 ILE A N 1
ATOM 782 C CA . ILE A 1 95 ? -1.024 12.538 2.826 1.00 94.62 95 ILE A CA 1
ATOM 783 C C . ILE A 1 95 ? 0.034 12.628 1.720 1.00 94.62 95 ILE A C 1
ATOM 785 O O . ILE A 1 95 ? 0.311 13.701 1.180 1.00 94.62 95 ILE A O 1
ATOM 789 N N . LYS A 1 96 ? 0.701 11.507 1.415 1.00 94.44 96 LYS A N 1
ATOM 790 C CA . LYS A 1 96 ? 1.848 11.496 0.502 1.00 94.44 96 LYS A CA 1
ATOM 791 C C . LYS A 1 96 ? 2.073 10.131 -0.117 1.00 94.44 96 LYS A C 1
ATOM 793 O O . LYS A 1 96 ? 1.999 9.112 0.556 1.00 94.44 96 LYS A O 1
ATOM 798 N N . GLU A 1 97 ? 2.500 10.121 -1.369 1.00 94.62 97 GLU A N 1
ATOM 799 C CA . GLU A 1 97 ? 2.909 8.914 -2.078 1.00 94.62 97 GLU A CA 1
ATOM 800 C C . GLU A 1 97 ? 4.256 9.112 -2.785 1.00 94.62 97 GLU A C 1
ATOM 802 O O . GLU A 1 97 ? 4.622 10.221 -3.183 1.00 94.62 97 GLU A O 1
ATOM 807 N N . LYS A 1 98 ? 5.054 8.044 -2.883 1.00 93.56 98 LYS A N 1
ATOM 808 C CA . LYS A 1 98 ? 6.390 8.078 -3.489 1.00 93.56 98 LYS A CA 1
ATOM 809 C C . LYS A 1 98 ? 6.739 6.749 -4.148 1.00 93.56 98 LYS A C 1
ATOM 811 O O . LYS A 1 98 ? 6.695 5.700 -3.513 1.00 93.56 98 LYS A O 1
ATOM 816 N N . LEU A 1 99 ? 7.204 6.806 -5.394 1.00 90.31 99 LEU A N 1
ATOM 817 C CA . LEU A 1 99 ? 7.796 5.656 -6.079 1.00 90.31 99 LEU A CA 1
ATOM 818 C C . LEU A 1 99 ? 9.176 5.322 -5.499 1.00 90.31 99 LEU A C 1
ATOM 820 O O . LEU A 1 99 ? 10.040 6.192 -5.348 1.00 90.31 99 LEU A O 1
ATOM 824 N N . CYS A 1 100 ? 9.408 4.043 -5.225 1.00 85.69 100 CYS A N 1
ATOM 825 C CA . CYS A 1 100 ? 10.697 3.536 -4.782 1.00 85.69 100 CYS A CA 1
ATOM 826 C C . CYS A 1 100 ? 11.461 2.975 -5.979 1.00 85.69 100 CYS A C 1
ATOM 828 O O . CYS A 1 100 ? 11.126 1.918 -6.514 1.00 85.69 100 CYS A O 1
ATOM 830 N N . VAL A 1 101 ? 12.496 3.702 -6.401 1.00 79.88 101 VAL A N 1
ATOM 831 C CA . VAL A 1 101 ? 13.411 3.290 -7.469 1.00 79.88 101 VAL A CA 1
ATOM 832 C C . VAL A 1 101 ? 14.782 3.060 -6.861 1.00 79.88 101 VAL A C 1
ATOM 834 O O . VAL A 1 101 ? 15.385 3.975 -6.296 1.00 79.88 101 VAL A O 1
ATOM 837 N N . LYS A 1 102 ? 15.307 1.848 -7.014 1.00 68.12 102 LYS A N 1
ATOM 838 C CA . LYS A 1 102 ? 16.693 1.549 -6.664 1.00 68.12 102 LYS A CA 1
ATOM 839 C C . LYS A 1 102 ? 17.519 1.760 -7.918 1.00 68.12 102 LYS A C 1
ATOM 841 O O . LYS A 1 102 ? 17.200 1.195 -8.959 1.00 68.12 102 LYS A O 1
ATOM 8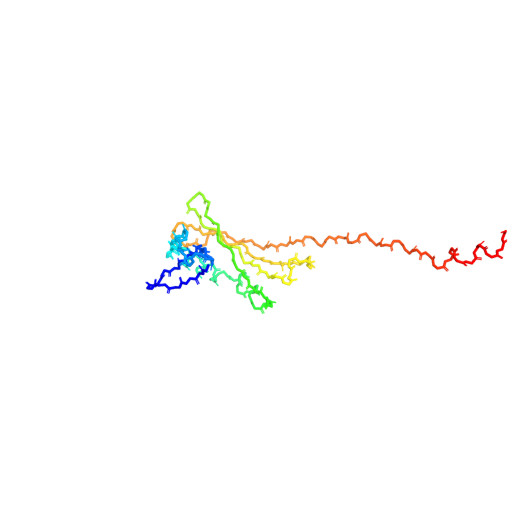46 N N . LYS A 1 103 ? 18.582 2.562 -7.841 1.00 62.12 103 LYS A N 1
ATOM 847 C CA . LYS A 1 103 ? 19.529 2.650 -8.960 1.00 62.12 103 LYS A CA 1
ATOM 848 C C . LYS A 1 103 ? 20.100 1.249 -9.211 1.00 62.12 103 LYS A C 1
ATOM 850 O O . LYS A 1 103 ? 20.486 0.594 -8.237 1.00 62.12 103 LYS A O 1
ATOM 855 N N . PRO A 1 104 ? 20.168 0.776 -10.468 1.00 58.69 104 PRO A N 1
ATOM 856 C CA . PRO A 1 104 ? 20.833 -0.480 -10.764 1.00 58.69 104 PRO A CA 1
ATOM 857 C C . PRO A 1 104 ? 22.264 -0.384 -10.243 1.00 58.69 104 PRO A C 1
ATOM 859 O O . PRO A 1 104 ? 22.998 0.555 -10.563 1.00 58.69 104 PRO A O 1
ATOM 862 N N . VAL A 1 105 ? 22.655 -1.343 -9.403 1.00 59.81 105 VAL A N 1
ATOM 863 C CA . VAL A 1 105 ? 24.054 -1.484 -9.012 1.00 59.81 105 VAL A CA 1
ATOM 864 C C . VAL A 1 105 ? 24.791 -1.816 -10.300 1.00 59.81 105 VAL A C 1
ATOM 866 O O . VAL A 1 105 ? 24.624 -2.911 -10.838 1.00 59.81 105 VAL A O 1
ATOM 869 N N . ARG A 1 106 ? 25.554 -0.857 -10.842 1.00 56.56 106 ARG A N 1
ATOM 870 C CA . ARG A 1 106 ? 26.443 -1.111 -11.978 1.00 56.56 106 ARG A CA 1
ATOM 871 C C . ARG A 1 106 ? 27.348 -2.264 -11.561 1.00 56.56 106 ARG A C 1
ATOM 873 O O . ARG A 1 106 ? 28.271 -2.066 -10.772 1.00 56.56 106 ARG A O 1
ATOM 880 N N . ARG A 1 107 ? 27.083 -3.474 -12.065 1.00 55.97 107 ARG A N 1
ATOM 881 C CA . ARG A 1 107 ? 28.076 -4.545 -12.025 1.00 55.97 107 ARG A CA 1
ATOM 882 C C . ARG A 1 107 ? 29.296 -3.946 -12.709 1.00 55.97 107 ARG A C 1
ATOM 884 O O . ARG A 1 107 ? 29.194 -3.558 -13.872 1.00 55.97 107 ARG A O 1
ATOM 891 N N . ARG A 1 108 ? 30.414 -3.790 -11.988 1.00 53.62 108 ARG A N 1
ATOM 892 C CA . ARG A 1 108 ? 31.696 -3.525 -12.645 1.00 53.62 108 ARG A CA 1
ATOM 893 C C . ARG A 1 108 ? 31.810 -4.612 -13.702 1.00 53.62 108 ARG A C 1
ATOM 895 O O . ARG A 1 108 ? 31.799 -5.794 -13.358 1.00 53.62 108 ARG A O 1
ATOM 902 N N . SER A 1 109 ? 31.802 -4.214 -14.969 1.00 49.81 109 SER A N 1
ATOM 903 C CA . SER A 1 109 ? 32.135 -5.101 -16.069 1.00 49.81 109 SER A CA 1
ATOM 904 C C . SER A 1 109 ? 33.417 -5.800 -15.649 1.00 49.81 109 SER A C 1
ATOM 906 O O . SER A 1 109 ? 34.416 -5.116 -15.406 1.00 49.81 109 SER A O 1
ATOM 908 N N . LYS A 1 110 ? 33.377 -7.130 -15.477 1.00 49.19 110 LYS A N 1
ATOM 909 C CA . LYS A 1 110 ? 34.603 -7.921 -15.473 1.00 49.19 110 LYS A CA 1
ATOM 910 C C . LYS A 1 110 ? 35.267 -7.543 -16.786 1.00 49.19 110 LYS A C 1
ATOM 912 O O . LYS A 1 110 ? 34.774 -7.901 -17.854 1.00 49.19 110 LYS A O 1
ATOM 917 N N . LYS A 1 111 ? 36.280 -6.681 -16.691 1.00 45.09 111 LYS A N 1
ATOM 918 C CA . LYS A 1 111 ? 37.186 -6.369 -17.785 1.00 45.09 111 LYS A CA 1
ATOM 919 C C . LYS A 1 111 ? 37.552 -7.734 -18.349 1.00 45.09 111 LYS A C 1
ATOM 921 O O . LYS A 1 111 ? 37.899 -8.608 -17.555 1.00 45.09 111 LYS A O 1
ATOM 926 N N . LYS A 1 112 ? 37.313 -7.921 -19.651 1.00 46.47 112 LYS A N 1
ATOM 927 C CA . LYS A 1 112 ? 37.754 -9.077 -20.432 1.00 46.47 112 LYS A CA 1
ATOM 928 C C . LYS 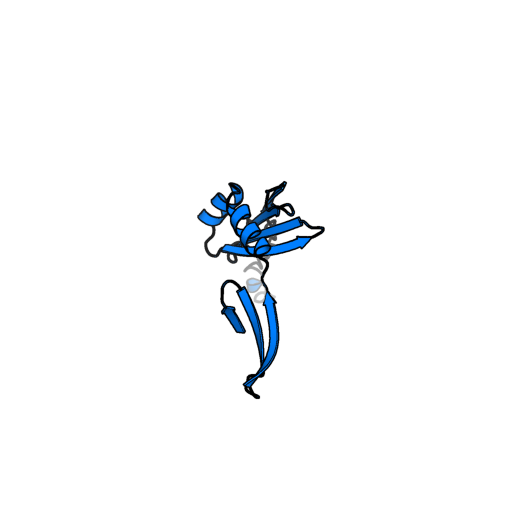A 1 112 ? 39.053 -9.592 -19.810 1.00 46.47 112 LYS A C 1
ATOM 930 O O . LYS A 1 112 ? 40.066 -8.907 -19.906 1.00 46.47 112 LYS A O 1
ATOM 935 N N . VAL A 1 113 ? 38.994 -10.722 -19.106 1.00 41.88 113 VAL A N 1
ATOM 936 C CA . VAL A 1 113 ? 40.192 -11.540 -18.948 1.00 41.88 113 VAL A CA 1
ATOM 937 C C . VAL A 1 113 ? 40.370 -12.063 -20.357 1.00 41.88 113 VAL A C 1
ATOM 939 O O . VAL A 1 113 ? 39.544 -12.838 -20.841 1.00 41.88 113 VAL A O 1
ATOM 942 N N . MET A 1 114 ? 41.270 -11.397 -21.075 1.00 44.84 114 MET A N 1
ATOM 943 C CA . MET A 1 114 ? 41.551 -11.664 -22.469 1.00 44.84 114 MET A CA 1
ATOM 944 C C . MET A 1 114 ? 41.899 -13.145 -22.572 1.00 44.84 114 MET A C 1
ATOM 946 O O . MET A 1 114 ? 42.713 -13.649 -21.804 1.00 44.84 114 MET A O 1
ATOM 950 N N . ALA A 1 115 ? 41.314 -13.831 -23.544 1.00 45.81 115 ALA A N 1
ATOM 951 C CA . ALA A 1 115 ? 41.780 -15.140 -23.983 1.00 45.81 115 ALA A CA 1
ATOM 952 C C . ALA A 1 115 ? 43.138 -15.040 -24.724 1.00 45.81 115 ALA A C 1
ATOM 954 O O . ALA A 1 115 ? 43.396 -15.812 -25.636 1.00 45.81 115 ALA A O 1
ATOM 955 N N . GLU A 1 116 ? 43.978 -14.063 -24.366 1.00 46.69 116 GLU A N 1
ATOM 956 C CA . GLU A 1 116 ? 45.274 -13.772 -24.991 1.00 46.69 116 GLU A CA 1
ATOM 957 C C . GLU A 1 116 ? 46.446 -14.100 -24.049 1.00 46.69 116 GLU A C 1
ATOM 959 O O . GLU A 1 116 ? 47.547 -14.328 -24.533 1.00 46.69 116 GLU A O 1
ATOM 964 N N . ASP A 1 117 ? 46.210 -14.276 -22.740 1.00 44.59 117 ASP A N 1
ATOM 965 C CA . ASP A 1 117 ? 47.266 -14.681 -21.792 1.00 44.59 117 ASP A CA 1
ATOM 966 C C . ASP A 1 117 ? 47.582 -16.194 -21.840 1.00 44.59 117 ASP A C 1
ATOM 968 O O . ASP A 1 117 ? 48.558 -16.636 -21.248 1.00 44.59 117 ASP A O 1
ATOM 972 N N . TYR A 1 118 ? 46.802 -17.003 -22.572 1.00 43.59 118 TYR A N 1
ATOM 973 C CA . TYR A 1 118 ? 47.048 -18.450 -22.725 1.00 43.59 118 TYR A CA 1
ATOM 974 C C . TYR A 1 118 ? 47.947 -18.826 -23.917 1.00 43.59 118 TYR A C 1
ATOM 976 O O . TYR A 1 118 ? 48.251 -20.001 -24.086 1.00 43.59 118 TYR A O 1
ATOM 984 N N . LEU A 1 119 ? 48.379 -17.865 -24.743 1.00 45.22 119 LEU A N 1
ATOM 985 C CA . LEU A 1 119 ? 49.280 -18.127 -25.881 1.00 45.22 119 LEU A CA 1
ATOM 986 C C . LEU A 1 119 ? 50.715 -17.628 -25.661 1.00 45.22 119 LEU A C 1
ATOM 988 O O . LEU A 1 119 ? 51.557 -17.818 -26.535 1.00 45.22 119 LEU A O 1
ATOM 992 N N . GLN A 1 120 ? 51.014 -17.008 -24.515 1.00 45.62 120 GLN A N 1
ATOM 993 C CA . GLN A 1 120 ? 52.340 -16.440 -24.249 1.00 45.62 120 GLN A CA 1
ATOM 994 C C . GLN A 1 120 ? 53.222 -17.289 -23.317 1.00 45.62 120 GLN A C 1
ATOM 996 O O . GLN A 1 120 ? 54.426 -17.063 -23.282 1.00 45.62 120 GLN A O 1
ATOM 1001 N N . GLU A 1 121 ? 52.674 -18.304 -22.637 1.00 44.84 121 GLU A N 1
ATOM 1002 C CA . GLU A 1 121 ? 53.460 -19.244 -21.810 1.00 44.84 121 GLU A CA 1
ATOM 1003 C C . GLU A 1 121 ? 54.028 -20.454 -22.582 1.00 44.84 121 GLU A C 1
ATOM 1005 O O . GLU A 1 121 ? 54.845 -21.182 -22.031 1.00 44.84 121 GLU A O 1
ATOM 1010 N N . GLU A 1 122 ? 53.683 -20.663 -23.861 1.00 44.41 122 GLU A N 1
ATOM 1011 C CA . GLU A 1 122 ? 54.319 -21.710 -24.695 1.00 44.41 122 GLU A CA 1
ATOM 1012 C C . GLU A 1 122 ? 55.486 -21.193 -25.563 1.00 44.41 122 GLU A C 1
ATOM 1014 O O . GLU A 1 122 ? 56.061 -21.954 -26.341 1.00 44.41 122 GLU A O 1
ATOM 1019 N N . ALA A 1 123 ? 55.866 -19.914 -25.447 1.00 45.81 123 ALA A N 1
ATOM 1020 C CA . ALA A 1 123 ? 56.882 -19.300 -26.310 1.00 45.81 123 ALA A CA 1
ATOM 1021 C C . ALA A 1 123 ? 58.007 -18.540 -25.574 1.00 45.81 123 ALA A C 1
ATOM 1023 O O . ALA A 1 123 ? 58.657 -17.685 -26.183 1.00 45.81 123 ALA A O 1
ATOM 1024 N N . SER A 1 124 ? 58.282 -18.814 -24.294 1.00 39.25 124 SER A N 1
ATOM 1025 C CA . SER A 1 124 ? 59.473 -18.277 -23.601 1.00 39.25 124 SER A CA 1
ATOM 1026 C C . SER A 1 124 ? 60.057 -19.240 -22.581 1.00 39.25 124 SER A C 1
ATOM 1028 O O . SER A 1 124 ? 59.275 -19.798 -21.787 1.00 39.25 124 SER A O 1
#

Radius of gyration: 23.66 Å; chains: 1; bounding box: 72×43×51 Å

Foldseek 3Di:
DWDDDPNWIWDWDADPVVRHTPDIDIDDDVQVVLLVVLVCVDPVNVVVVVVAPAKDWDWDDDPQKIKIWIAHPVCPQPQAQGIKIFIAHNVNHTPDIDTDGHHHPPPPPPPPPDPPVVVPVVPD

Secondary structure (DSSP, 8-state):
-EEEETTEEEEEEEETTTTEEEEEEEE--HHHHHHHHHHTTSHHHHHHHHH-SSEEEEEEEETTEEEEEEEETTGGGTTSEEEEEEEE-SSS-EEEEEEEEPPP----------TTTTSSTT--